Protein AF-A0A1Z1WQT7-F1 (afdb_monomer_lite)

Foldseek 3Di:
DDDPPDPVPPPDDADWCVVDDPVNVLVVQVVLCVVLVFDCSVVCVVVDTDGVVVVVVVSVVRSVVVVVD

Secondary structure (DSSP, 8-state):
-------SS---SPPBGGGS-HHHHHHHHHHHHHHHT---TTGGGG----BHHHHHHHHHHHHHHHHT-

Radius of gyration: 14.86 Å; chains: 1; bounding box: 24×27×44 Å

Organism: NCBI:txid67267

Sequence (69 aa):
MDQYYAREDGAGDGAEMYDIDSFTMVQLVLYLEDKFNIVILEELHGFSGGDFDAFADFVAAAGQENDAA

Structure (mmCIF, N/CA/C/O backbone):
data_AF-A0A1Z1WQT7-F1
#
_entry.id   AF-A0A1Z1WQT7-F1
#
loop_
_atom_site.group_PDB
_atom_site.id
_atom_site.type_symbol
_atom_site.label_atom_id
_atom_site.label_alt_id
_atom_site.label_comp_id
_atom_site.label_asym_id
_atom_site.label_entity_id
_atom_site.label_seq_id
_atom_site.pdbx_PDB_ins_code
_atom_site.Cartn_x
_atom_site.Cartn_y
_atom_site.Cartn_z
_atom_site.occupancy
_atom_site.B_iso_or_equiv
_atom_site.auth_se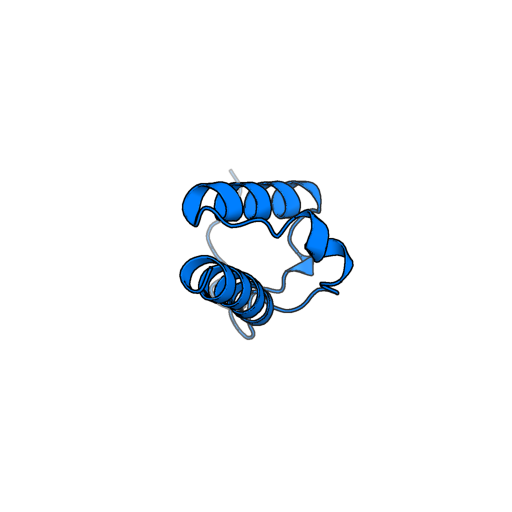q_id
_atom_site.auth_comp_id
_ato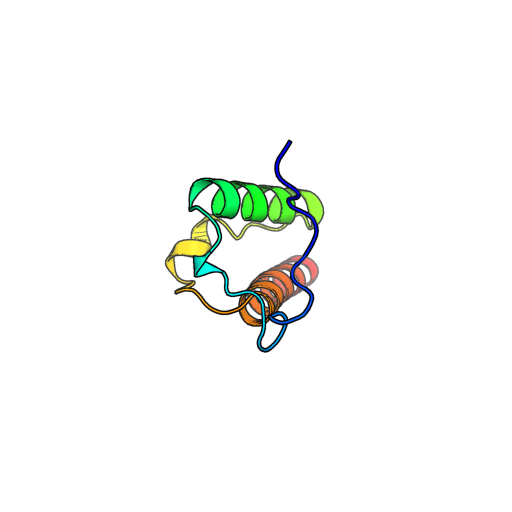m_site.auth_asym_id
_atom_site.auth_atom_id
_atom_site.pdbx_PDB_model_num
ATOM 1 N N . MET A 1 1 ? 6.752 19.244 -30.441 1.00 42.38 1 MET A N 1
ATOM 2 C CA . MET A 1 1 ? 5.613 18.528 -29.828 1.00 42.38 1 MET A CA 1
ATOM 3 C C . MET A 1 1 ? 5.981 17.064 -29.906 1.00 42.38 1 MET A C 1
ATOM 5 O O . MET A 1 1 ? 5.580 16.377 -30.838 1.00 42.38 1 MET A O 1
ATOM 9 N N . ASP A 1 2 ? 6.889 16.664 -29.020 1.00 43.75 2 ASP A N 1
ATOM 10 C CA . ASP A 1 2 ? 7.468 15.327 -29.009 1.00 43.75 2 ASP A CA 1
ATOM 11 C C . ASP A 1 2 ? 6.432 14.320 -28.526 1.00 43.75 2 ASP A C 1
ATOM 13 O O . ASP A 1 2 ? 5.723 14.530 -27.541 1.00 43.75 2 ASP A O 1
ATOM 17 N N . GLN A 1 3 ? 6.298 13.264 -29.317 1.00 49.06 3 GLN A N 1
ATOM 18 C CA . GLN A 1 3 ? 5.304 12.220 -29.167 1.00 49.06 3 GLN A CA 1
ATOM 19 C C . GLN A 1 3 ? 5.703 11.314 -28.000 1.00 49.06 3 GLN A C 1
ATOM 21 O O . GLN A 1 3 ? 6.448 10.357 -28.171 1.00 49.06 3 GLN A O 1
ATOM 26 N N . TYR A 1 4 ? 5.172 11.602 -26.814 1.00 55.03 4 TYR A N 1
ATOM 27 C CA . TYR A 1 4 ? 5.190 10.702 -25.655 1.00 55.03 4 TYR A CA 1
ATOM 28 C C . TYR A 1 4 ? 4.079 9.638 -25.746 1.00 55.03 4 TYR A C 1
ATOM 30 O O . TYR A 1 4 ? 3.421 9.332 -24.756 1.00 55.03 4 TYR A O 1
ATOM 38 N N . TYR A 1 5 ? 3.823 9.085 -26.935 1.00 54.28 5 TYR A N 1
ATOM 39 C CA . TYR A 1 5 ? 2.901 7.959 -27.084 1.00 54.28 5 TYR A CA 1
ATOM 40 C C . TYR A 1 5 ? 3.696 6.659 -27.193 1.00 54.28 5 TYR A C 1
ATOM 42 O O . TYR A 1 5 ? 4.287 6.361 -28.225 1.00 54.28 5 TYR A O 1
ATOM 50 N N . ALA A 1 6 ? 3.715 5.960 -26.057 1.00 55.44 6 ALA A N 1
ATOM 51 C CA . ALA A 1 6 ? 3.828 4.518 -25.864 1.00 55.44 6 ALA A CA 1
ATOM 52 C C . ALA A 1 6 ? 4.725 3.747 -26.847 1.00 55.44 6 ALA A C 1
ATOM 54 O O . ALA A 1 6 ? 4.314 3.346 -27.934 1.00 55.44 6 ALA A O 1
ATOM 55 N N . ARG A 1 7 ? 5.936 3.425 -26.387 1.00 49.72 7 ARG A N 1
ATOM 56 C CA . ARG A 1 7 ? 6.687 2.292 -26.922 1.00 49.72 7 ARG A CA 1
ATOM 57 C C . ARG A 1 7 ? 6.032 1.012 -26.393 1.00 49.72 7 ARG A C 1
ATOM 59 O O . ARG A 1 7 ? 6.238 0.660 -25.240 1.00 49.72 7 ARG A O 1
ATOM 66 N N . GLU A 1 8 ? 5.252 0.335 -27.232 1.00 55.16 8 GLU A N 1
ATOM 67 C CA . GLU A 1 8 ? 4.605 -0.958 -26.928 1.00 55.16 8 GLU A CA 1
ATOM 68 C C . GLU A 1 8 ? 5.587 -2.155 -26.882 1.00 55.16 8 GLU A C 1
ATOM 70 O O . GLU A 1 8 ? 5.167 -3.292 -26.705 1.00 55.16 8 GLU A O 1
ATOM 75 N N . ASP A 1 9 ? 6.901 -1.921 -26.972 1.00 46.94 9 ASP A N 1
ATOM 76 C CA . ASP A 1 9 ? 7.940 -2.966 -27.034 1.00 46.94 9 ASP A CA 1
ATOM 77 C C . ASP A 1 9 ? 8.747 -3.128 -25.726 1.00 46.94 9 ASP A C 1
ATOM 79 O O . ASP A 1 9 ? 9.935 -3.451 -25.766 1.00 46.94 9 ASP A O 1
ATOM 83 N N . GLY A 1 10 ? 8.151 -2.847 -24.562 1.00 46.44 10 GLY A N 1
ATOM 84 C CA . GLY A 1 10 ? 8.874 -2.873 -23.278 1.00 46.44 10 GLY A CA 1
ATOM 85 C C . GLY A 1 10 ? 8.080 -3.281 -22.038 1.00 46.44 10 GLY A C 1
ATOM 86 O O . GLY A 1 10 ? 8.656 -3.292 -20.961 1.00 46.44 10 GLY A O 1
ATOM 87 N N . ALA A 1 11 ? 6.798 -3.641 -22.156 1.00 49.56 11 ALA A N 1
ATOM 88 C CA . ALA A 1 11 ? 6.007 -4.168 -21.033 1.00 49.56 11 ALA A CA 1
ATOM 89 C C . ALA A 1 11 ? 6.297 -5.666 -20.786 1.00 49.56 11 ALA A C 1
ATOM 91 O O . ALA A 1 11 ? 5.385 -6.483 -20.670 1.00 49.56 11 ALA A O 1
ATOM 92 N N . GLY A 1 12 ? 7.576 -6.038 -20.830 1.00 50.19 12 GLY A N 1
ATOM 93 C CA . GLY A 1 12 ? 8.065 -7.361 -20.473 1.00 50.19 12 GLY A CA 1
ATOM 94 C C . GLY A 1 12 ? 8.714 -7.270 -19.101 1.00 50.19 12 GLY A C 1
ATOM 95 O O . GLY A 1 12 ? 9.679 -6.529 -18.957 1.00 50.19 12 GLY A O 1
ATOM 96 N N . ASP A 1 13 ? 8.175 -8.044 -18.161 1.00 53.97 13 ASP A N 1
ATOM 97 C CA . ASP A 1 13 ? 8.390 -7.982 -16.708 1.00 53.97 13 ASP A CA 1
ATOM 98 C C . ASP A 1 13 ? 7.772 -6.749 -16.033 1.00 53.97 13 ASP A C 1
ATOM 100 O O . ASP A 1 13 ? 7.710 -5.665 -16.606 1.00 53.97 13 ASP A O 1
ATOM 104 N N . GLY A 1 14 ? 7.187 -6.963 -14.852 1.00 57.38 14 GLY A N 1
ATOM 105 C CA . GLY A 1 14 ? 6.349 -5.995 -14.145 1.00 57.38 14 GLY A CA 1
ATOM 106 C C . GLY A 1 14 ? 7.003 -4.622 -14.009 1.00 57.38 14 GLY A C 1
ATOM 107 O O . GLY A 1 14 ? 8.220 -4.505 -13.894 1.00 57.38 14 GLY A O 1
ATOM 108 N N . ALA A 1 15 ? 6.187 -3.566 -14.025 1.00 62.00 15 ALA A N 1
ATOM 109 C CA . ALA A 1 15 ? 6.697 -2.229 -13.762 1.00 62.00 15 ALA A CA 1
ATOM 110 C C . ALA A 1 15 ? 7.408 -2.233 -12.396 1.00 62.00 15 ALA A C 1
ATOM 112 O O . ALA A 1 15 ? 6.844 -2.646 -11.380 1.00 62.00 15 ALA A O 1
ATOM 113 N N . GLU A 1 16 ? 8.677 -1.849 -12.383 1.00 71.31 16 GLU A N 1
ATOM 114 C CA . GLU A 1 16 ? 9.462 -1.865 -11.160 1.00 71.31 16 GLU A CA 1
ATOM 115 C C . GLU A 1 16 ? 9.087 -0.652 -10.304 1.00 71.31 16 GLU A C 1
ATOM 117 O O . GLU A 1 16 ? 8.958 0.466 -10.809 1.00 71.31 16 GLU A O 1
ATOM 122 N N . MET A 1 17 ? 8.939 -0.828 -8.987 1.00 78.12 17 MET A N 1
ATOM 123 C CA . MET A 1 17 ? 8.614 0.314 -8.127 1.00 78.12 17 MET A CA 1
ATOM 124 C C . MET A 1 17 ? 9.752 1.335 -8.021 1.00 78.12 17 MET A C 1
ATOM 126 O O . MET A 1 17 ? 9.506 2.471 -7.620 1.00 78.12 17 MET A O 1
ATOM 130 N N . TYR A 1 18 ? 10.988 0.963 -8.372 1.00 72.12 18 TYR A N 1
ATOM 131 C CA . TYR A 1 18 ? 12.150 1.855 -8.285 1.00 72.12 18 TYR A CA 1
ATOM 132 C C . TYR A 1 18 ? 12.082 3.028 -9.278 1.00 72.12 18 TYR A C 1
ATOM 134 O O . TYR A 1 18 ? 12.763 4.032 -9.071 1.00 72.12 18 TYR A O 1
ATOM 142 N N . ASP A 1 19 ? 11.250 2.924 -10.321 1.00 80.12 19 ASP A N 1
ATOM 143 C CA . ASP A 1 19 ? 11.001 4.008 -11.279 1.00 80.12 19 ASP A CA 1
ATOM 144 C C . ASP A 1 19 ? 10.118 5.125 -10.696 1.00 80.12 19 ASP A C 1
ATOM 146 O O . ASP A 1 19 ? 10.045 6.227 -11.250 1.00 80.12 19 ASP A O 1
ATOM 150 N N . ILE A 1 20 ? 9.443 4.867 -9.573 1.00 82.44 20 ILE A N 1
ATOM 151 C CA . ILE A 1 20 ? 8.598 5.844 -8.891 1.00 82.44 20 ILE A CA 1
ATOM 152 C C . ILE A 1 20 ? 9.471 6.704 -7.980 1.00 82.44 20 ILE A C 1
ATOM 154 O O . ILE A 1 20 ? 10.205 6.205 -7.127 1.00 82.44 20 ILE A O 1
ATOM 158 N N . ASP A 1 21 ? 9.360 8.025 -8.113 1.00 84.81 21 ASP A N 1
ATOM 159 C CA . ASP A 1 21 ? 10.030 8.923 -7.183 1.00 84.81 21 ASP A CA 1
ATOM 160 C C . ASP A 1 21 ? 9.478 8.763 -5.751 1.00 84.81 21 ASP A C 1
ATOM 162 O O . ASP A 1 21 ? 8.309 8.437 -5.527 1.00 84.81 21 ASP A O 1
ATOM 166 N N . SER A 1 22 ? 10.326 9.014 -4.753 1.00 85.25 22 SER A N 1
ATOM 167 C CA . SER A 1 22 ? 9.980 8.789 -3.346 1.00 85.25 22 SER A CA 1
ATOM 168 C C . SER A 1 22 ? 8.793 9.624 -2.860 1.00 85.25 22 SER A C 1
ATOM 170 O O . SER A 1 22 ? 8.087 9.199 -1.946 1.00 85.25 22 SER A O 1
ATOM 172 N N . PHE A 1 23 ? 8.536 10.787 -3.462 1.00 88.69 23 PHE A N 1
ATOM 173 C CA . PHE A 1 23 ? 7.374 11.598 -3.121 1.00 88.69 23 PHE A CA 1
ATOM 174 C C . PHE A 1 23 ? 6.092 10.984 -3.692 1.00 88.69 23 PHE A C 1
ATOM 176 O O . PHE A 1 23 ? 5.119 10.827 -2.957 1.00 88.69 23 PHE A O 1
ATOM 183 N N . THR A 1 24 ? 6.102 10.572 -4.959 1.00 89.69 24 THR A N 1
ATOM 184 C CA . THR A 1 24 ? 4.992 9.864 -5.608 1.00 89.69 24 THR A CA 1
ATOM 185 C C . THR A 1 24 ? 4.676 8.553 -4.890 1.00 89.69 24 THR A C 1
ATOM 187 O O . THR A 1 24 ? 3.502 8.241 -4.698 1.00 89.69 24 THR A O 1
ATOM 190 N N . MET A 1 25 ? 5.689 7.835 -4.397 1.00 88.00 25 MET A N 1
ATOM 191 C CA . MET A 1 25 ? 5.489 6.642 -3.572 1.00 88.00 25 MET A CA 1
ATOM 192 C C . MET A 1 25 ? 4.731 6.959 -2.274 1.00 88.00 25 MET A C 1
ATOM 194 O O . MET A 1 25 ? 3.746 6.300 -1.951 1.00 88.00 25 MET A O 1
ATOM 198 N N . VAL A 1 26 ? 5.128 8.012 -1.553 1.00 90.81 26 VAL A N 1
ATOM 199 C CA . VAL A 1 26 ? 4.410 8.450 -0.343 1.00 90.81 26 VAL A CA 1
ATOM 200 C C . VAL A 1 26 ? 2.971 8.861 -0.665 1.00 90.81 26 VAL A C 1
ATOM 202 O O . VAL A 1 26 ? 2.058 8.499 0.072 1.00 90.81 26 VAL A O 1
ATOM 205 N N . GLN A 1 27 ? 2.742 9.582 -1.768 1.00 92.75 27 GLN A N 1
ATOM 206 C CA . GLN A 1 27 ? 1.387 9.964 -2.187 1.00 92.75 27 GLN A CA 1
ATOM 207 C C . GLN A 1 27 ? 0.516 8.744 -2.513 1.00 92.75 27 GLN A C 1
ATOM 209 O O . GLN A 1 27 ? -0.654 8.711 -2.135 1.00 92.75 27 GLN A O 1
ATOM 214 N N . LEU A 1 28 ? 1.082 7.736 -3.184 1.00 91.19 28 LEU A N 1
ATOM 215 C CA . LEU A 1 28 ? 0.397 6.479 -3.472 1.00 91.19 28 LEU A CA 1
ATOM 216 C C . LEU A 1 28 ? -0.015 5.771 -2.178 1.00 91.19 28 LEU A C 1
ATOM 218 O O . LEU A 1 28 ? -1.163 5.356 -2.051 1.00 91.19 28 LEU A O 1
ATOM 222 N N . VAL A 1 29 ? 0.897 5.675 -1.211 1.00 92.06 29 VAL A N 1
ATOM 223 C CA . VAL A 1 29 ? 0.632 5.033 0.082 1.00 92.06 29 VAL A CA 1
ATOM 224 C C . VAL A 1 29 ? -0.470 5.765 0.851 1.00 92.06 29 VAL A C 1
ATOM 226 O O . VAL A 1 29 ? -1.448 5.133 1.235 1.00 92.06 29 VAL A O 1
ATOM 229 N N . LEU A 1 30 ? -0.385 7.093 0.983 1.00 93.94 30 LEU A N 1
ATOM 230 C CA . LEU A 1 30 ? -1.414 7.907 1.650 1.00 93.94 30 LEU A CA 1
ATOM 231 C C . LEU A 1 30 ? -2.797 7.767 0.993 1.00 93.94 30 LEU A C 1
ATOM 233 O O . LEU A 1 30 ? -3.819 7.743 1.675 1.00 93.94 30 LEU A O 1
ATOM 237 N N . TYR A 1 31 ? -2.842 7.664 -0.338 1.00 94.44 31 TYR A N 1
ATOM 238 C CA . TYR A 1 31 ? -4.090 7.422 -1.061 1.00 94.44 31 TYR A CA 1
ATOM 239 C C . TYR A 1 31 ? -4.687 6.044 -0.743 1.00 94.44 31 TYR A C 1
ATOM 241 O O . TYR A 1 31 ? -5.904 5.913 -0.616 1.00 94.44 31 TYR A O 1
ATOM 249 N N . LEU A 1 32 ? -3.850 5.012 -0.634 1.00 93.12 32 LEU A N 1
ATOM 250 C CA . LEU A 1 32 ? -4.293 3.655 -0.311 1.00 93.12 32 LEU A CA 1
ATOM 251 C C . LEU A 1 32 ? -4.785 3.552 1.135 1.00 93.12 32 LEU A C 1
ATOM 253 O O . LEU A 1 32 ? -5.812 2.917 1.367 1.00 93.12 32 LEU A O 1
ATOM 257 N N . GLU A 1 33 ? -4.109 4.218 2.072 1.00 93.88 33 GLU A N 1
ATOM 258 C CA . GLU A 1 33 ? -4.548 4.342 3.466 1.00 93.88 33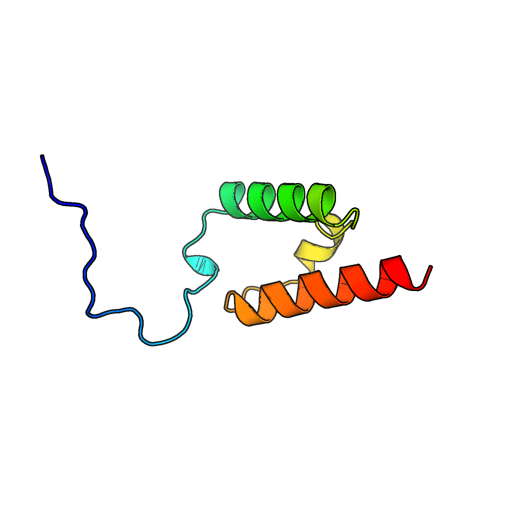 GLU A CA 1
ATOM 259 C C . GLU A 1 33 ? -5.953 4.934 3.567 1.00 93.88 33 GLU A C 1
ATOM 261 O O . GLU A 1 33 ? -6.835 4.316 4.156 1.00 93.88 33 GLU A O 1
ATOM 266 N N . ASP A 1 34 ? -6.194 6.079 2.924 1.00 93.75 34 ASP A N 1
ATOM 267 C CA . ASP A 1 34 ? -7.515 6.720 2.903 1.00 93.75 34 ASP A CA 1
ATOM 268 C C . ASP A 1 34 ? -8.575 5.823 2.244 1.00 93.75 34 ASP A C 1
ATOM 270 O O . ASP A 1 34 ? -9.672 5.631 2.771 1.00 93.75 34 ASP A O 1
ATOM 274 N N . LYS A 1 35 ? -8.239 5.212 1.103 1.00 94.19 35 LYS A N 1
ATOM 275 C CA . LYS A 1 35 ? -9.190 4.420 0.315 1.00 94.19 35 LYS A CA 1
ATOM 276 C C . LYS A 1 35 ? -9.617 3.122 0.989 1.00 94.19 35 LYS A C 1
ATOM 278 O O . LYS A 1 35 ? -10.774 2.724 0.852 1.00 94.19 35 LYS A O 1
ATOM 283 N N . PHE A 1 36 ? -8.682 2.441 1.639 1.00 90.81 36 PHE A N 1
ATOM 284 C CA . PHE A 1 36 ? -8.924 1.155 2.290 1.00 90.81 36 PHE A CA 1
ATOM 285 C C . PHE A 1 36 ? -9.064 1.282 3.809 1.00 90.81 36 PHE A C 1
ATOM 287 O O . PHE A 1 36 ? -9.282 0.280 4.481 1.00 90.81 36 PHE A O 1
ATOM 294 N N . ASN A 1 37 ? -8.996 2.506 4.342 1.00 91.31 37 ASN A N 1
ATOM 295 C CA . ASN A 1 37 ? -9.026 2.809 5.770 1.00 91.31 37 ASN A CA 1
ATOM 296 C C . ASN A 1 37 ? -7.958 2.038 6.573 1.00 91.31 37 ASN A C 1
ATOM 298 O O . ASN A 1 37 ? -8.208 1.641 7.707 1.00 91.31 37 ASN A O 1
ATOM 302 N N . ILE A 1 38 ? -6.784 1.808 5.977 1.00 92.25 38 ILE A N 1
ATOM 303 C CA . ILE A 1 38 ? -5.631 1.103 6.571 1.00 92.25 38 ILE A CA 1
ATOM 304 C C . ILE A 1 38 ? -4.537 2.094 6.988 1.00 92.25 38 ILE A C 1
ATOM 306 O O . ILE A 1 38 ? -4.555 3.245 6.561 1.00 92.25 38 ILE A O 1
ATOM 310 N N . VAL A 1 39 ? -3.563 1.643 7.784 1.00 91.06 39 VAL A N 1
ATOM 311 C CA . VAL A 1 39 ? -2.376 2.427 8.169 1.00 91.06 39 VAL A CA 1
ATOM 312 C C . VAL A 1 39 ? -1.126 1.597 7.874 1.00 91.06 39 VAL A C 1
ATOM 314 O O . VAL A 1 39 ? -0.898 0.586 8.524 1.00 91.06 39 VAL A O 1
ATOM 317 N N . ILE A 1 40 ? -0.344 2.000 6.873 1.00 90.38 40 ILE A N 1
ATOM 318 C CA . ILE A 1 40 ? 0.802 1.248 6.326 1.00 90.38 40 ILE A CA 1
ATOM 319 C C . ILE A 1 40 ? 2.030 2.123 6.039 1.00 90.38 40 ILE A C 1
ATOM 321 O O . ILE A 1 40 ? 3.120 1.604 5.798 1.00 90.38 40 ILE A O 1
ATOM 325 N N . LEU A 1 41 ? 1.893 3.452 6.068 1.00 89.19 41 LEU A N 1
ATOM 326 C CA . LEU A 1 41 ? 2.984 4.385 5.797 1.00 89.19 41 LEU A CA 1
ATOM 327 C C . LEU A 1 41 ? 4.121 4.227 6.805 1.00 89.19 41 LEU A C 1
ATOM 329 O O . LEU A 1 41 ? 5.294 4.297 6.437 1.00 89.19 41 LEU A O 1
ATOM 333 N N . GLU A 1 42 ? 3.779 3.982 8.069 1.00 86.12 42 GLU A N 1
ATOM 334 C CA . GLU A 1 42 ? 4.764 3.727 9.116 1.00 86.12 42 GLU A CA 1
ATOM 335 C C . GLU A 1 42 ? 5.499 2.411 8.893 1.00 86.12 42 GLU A C 1
ATOM 337 O O . GLU A 1 42 ? 6.678 2.340 9.208 1.00 86.12 42 GLU A O 1
ATOM 342 N N . GLU A 1 43 ? 4.864 1.400 8.302 1.00 86.06 43 GLU A N 1
ATOM 343 C CA . GLU A 1 43 ? 5.461 0.084 8.041 1.00 86.06 43 GLU A CA 1
ATOM 344 C C . GLU A 1 43 ? 6.304 0.045 6.762 1.00 86.06 43 GLU A C 1
ATOM 346 O O . GLU A 1 43 ? 7.137 -0.844 6.578 1.00 86.06 43 GLU A O 1
ATOM 351 N N . LEU A 1 44 ? 6.171 1.067 5.913 1.00 83.81 44 LEU A N 1
ATOM 352 C CA . LEU A 1 44 ? 6.866 1.168 4.633 1.00 83.81 44 LEU A CA 1
ATOM 353 C C . LEU A 1 44 ? 8.400 1.137 4.767 1.00 83.81 44 LEU A C 1
ATOM 355 O O . LEU A 1 44 ? 9.089 0.726 3.840 1.00 83.81 44 LEU A O 1
ATOM 359 N N . HIS A 1 45 ? 8.962 1.514 5.921 1.00 80.31 45 HIS A N 1
ATOM 360 C CA . HIS A 1 45 ? 10.405 1.396 6.175 1.00 80.31 45 HIS A CA 1
ATOM 361 C C . HIS A 1 45 ? 10.911 -0.058 6.157 1.00 80.31 45 HIS A C 1
ATOM 363 O O . HIS A 1 45 ? 12.098 -0.285 5.921 1.00 80.31 45 HIS A O 1
ATOM 369 N N . GLY A 1 46 ? 10.031 -1.028 6.429 1.00 73.25 46 GLY A N 1
ATOM 370 C CA . GLY A 1 46 ? 10.313 -2.458 6.325 1.00 73.25 46 GLY A CA 1
ATOM 371 C C . GLY A 1 46 ? 10.151 -3.007 4.905 1.00 73.25 46 GLY A C 1
ATOM 372 O O . GLY A 1 46 ? 10.627 -4.104 4.619 1.00 73.25 46 GLY A O 1
ATOM 373 N N . PHE A 1 47 ? 9.528 -2.243 4.004 1.00 79.81 47 PHE A N 1
ATOM 374 C CA . PHE A 1 47 ? 9.330 -2.617 2.610 1.00 79.81 47 PHE A CA 1
ATOM 375 C C . PHE A 1 47 ? 10.551 -2.214 1.771 1.00 79.81 47 PHE A C 1
ATOM 377 O O . PHE A 1 47 ? 10.683 -1.088 1.289 1.00 79.81 47 PHE A O 1
ATOM 384 N N . SER A 1 48 ? 11.482 -3.148 1.587 1.00 68.00 48 SER A N 1
ATOM 385 C CA . SER A 1 48 ? 12.614 -2.960 0.680 1.00 68.00 48 SER A CA 1
ATOM 386 C C . SER A 1 48 ? 12.202 -3.329 -0.748 1.00 68.00 48 SER A C 1
ATOM 388 O O . SER A 1 48 ? 12.302 -4.495 -1.114 1.00 68.00 48 SER A O 1
ATOM 390 N N . GLY A 1 49 ? 11.725 -2.329 -1.497 1.00 66.06 49 GLY A N 1
ATOM 391 C CA . GLY A 1 49 ? 11.429 -2.303 -2.940 1.00 66.06 49 GLY A CA 1
ATOM 392 C C . GLY A 1 49 ? 11.338 -3.633 -3.708 1.00 66.06 49 GLY A C 1
ATOM 393 O O . GLY A 1 49 ? 12.334 -4.335 -3.879 1.00 66.06 49 GLY A O 1
ATOM 394 N N . GLY A 1 50 ? 10.161 -3.888 -4.281 1.00 73.31 50 GLY A N 1
ATOM 395 C CA . GLY A 1 50 ? 9.881 -4.959 -5.243 1.00 73.31 50 GLY A CA 1
ATOM 396 C C . GLY A 1 50 ? 9.147 -4.436 -6.481 1.00 73.31 50 GLY A C 1
ATOM 397 O O . GLY A 1 50 ? 9.138 -3.234 -6.751 1.00 73.31 50 GLY A O 1
ATOM 398 N N . ASP A 1 51 ? 8.526 -5.336 -7.233 1.00 84.62 51 ASP A N 1
ATOM 399 C CA . ASP A 1 51 ? 7.550 -4.982 -8.263 1.00 84.62 51 ASP A CA 1
ATOM 400 C C . ASP A 1 51 ? 6.230 -4.495 -7.630 1.00 84.62 51 ASP A C 1
ATOM 402 O O . ASP A 1 51 ? 6.026 -4.537 -6.411 1.00 84.62 51 ASP A O 1
ATOM 406 N N . PHE A 1 52 ? 5.318 -3.991 -8.465 1.00 85.38 52 PHE A N 1
ATOM 407 C CA . PHE A 1 52 ? 3.983 -3.604 -8.001 1.00 85.38 52 PHE A CA 1
ATOM 408 C C . PHE A 1 52 ? 3.198 -4.765 -7.384 1.00 85.38 52 PHE A C 1
ATOM 410 O O . PHE A 1 52 ? 2.346 -4.507 -6.535 1.00 85.38 52 PHE A O 1
ATOM 417 N N . ASP A 1 53 ? 3.469 -6.009 -7.782 1.00 87.19 53 ASP A N 1
ATOM 418 C CA . ASP A 1 53 ? 2.764 -7.182 -7.265 1.00 87.19 53 ASP A CA 1
ATOM 419 C C . ASP A 1 53 ? 3.118 -7.410 -5.788 1.00 87.19 53 ASP A C 1
ATOM 421 O O . ASP A 1 53 ? 2.223 -7.495 -4.947 1.00 87.19 53 ASP A O 1
ATOM 425 N N . ALA A 1 54 ? 4.406 -7.365 -5.433 1.00 87.00 54 ALA A N 1
ATOM 426 C CA . ALA A 1 54 ? 4.853 -7.447 -4.043 1.00 87.00 54 ALA A CA 1
ATOM 427 C C . ALA A 1 54 ? 4.289 -6.309 -3.173 1.00 87.00 54 ALA A C 1
ATOM 429 O O . ALA A 1 54 ? 3.967 -6.508 -1.999 1.00 87.00 54 ALA A O 1
ATOM 430 N N . PHE A 1 55 ? 4.151 -5.108 -3.739 1.00 88.38 55 PHE A N 1
ATOM 431 C CA . PHE A 1 55 ? 3.528 -3.984 -3.041 1.00 88.38 55 PHE A CA 1
ATOM 432 C C . PHE A 1 55 ? 2.017 -4.159 -2.873 1.00 88.38 55 PHE A C 1
ATOM 434 O O . PHE A 1 55 ? 1.476 -3.848 -1.813 1.00 88.38 55 PHE A O 1
ATOM 441 N N . ALA A 1 56 ? 1.328 -4.682 -3.887 1.00 88.88 56 ALA A N 1
ATOM 442 C CA . ALA A 1 56 ? -0.095 -4.980 -3.804 1.00 88.88 56 ALA A CA 1
ATOM 443 C C . ALA A 1 56 ? -0.380 -6.047 -2.738 1.00 88.88 56 ALA A C 1
ATOM 445 O O . ALA A 1 56 ? -1.311 -5.874 -1.950 1.00 88.88 56 ALA A O 1
ATOM 446 N N . ASP A 1 57 ? 0.446 -7.093 -2.661 1.00 89.69 57 ASP A N 1
ATOM 447 C CA . ASP A 1 57 ? 0.351 -8.127 -1.627 1.00 89.69 57 ASP A CA 1
ATOM 448 C C . ASP A 1 57 ? 0.549 -7.543 -0.221 1.00 89.69 57 ASP A C 1
ATOM 450 O O . ASP A 1 57 ? -0.218 -7.852 0.693 1.00 89.69 57 ASP A O 1
ATOM 454 N N . PHE A 1 58 ? 1.526 -6.644 -0.051 1.0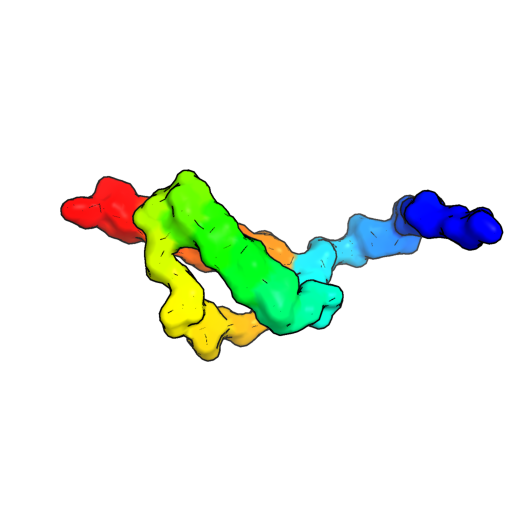0 89.12 58 PHE A N 1
ATOM 455 C CA . PHE A 1 58 ? 1.750 -5.926 1.208 1.00 89.12 58 PHE A CA 1
ATOM 456 C C . PHE A 1 58 ? 0.517 -5.112 1.639 1.00 89.12 58 PHE A C 1
ATOM 458 O O . PHE A 1 58 ? 0.054 -5.227 2.774 1.00 89.12 58 PHE A O 1
ATOM 465 N N . VAL A 1 59 ? -0.065 -4.337 0.721 1.00 90.00 59 VAL A N 1
ATOM 466 C CA . VAL A 1 59 ? -1.266 -3.525 0.985 1.00 90.00 59 VAL A CA 1
ATOM 467 C C . VAL A 1 59 ? -2.479 -4.409 1.297 1.00 90.00 59 VAL A C 1
ATOM 469 O O . VAL A 1 59 ? -3.261 -4.100 2.198 1.00 90.00 59 VAL A O 1
ATOM 472 N N . ALA A 1 60 ? -2.646 -5.516 0.570 1.00 90.75 60 ALA A N 1
ATO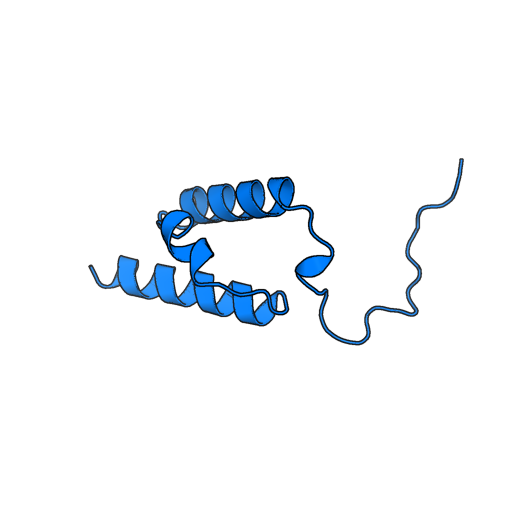M 473 C CA . ALA A 1 60 ? -3.753 -6.446 0.768 1.00 90.75 60 ALA A CA 1
ATOM 474 C C . ALA A 1 60 ? -3.687 -7.142 2.135 1.00 90.75 60 ALA A C 1
ATOM 476 O O . ALA A 1 60 ? -4.722 -7.285 2.788 1.00 90.75 60 ALA A O 1
ATOM 477 N N . ALA A 1 61 ? -2.490 -7.531 2.584 1.00 87.94 61 ALA A N 1
ATOM 478 C CA . ALA A 1 61 ? -2.287 -8.120 3.905 1.00 87.94 61 ALA A CA 1
ATOM 479 C C . ALA A 1 61 ? -2.720 -7.157 5.024 1.00 87.94 61 ALA A C 1
ATOM 481 O O . ALA A 1 61 ? -3.502 -7.543 5.892 1.00 87.94 61 ALA A O 1
ATOM 482 N N . ALA A 1 62 ? -2.316 -5.885 4.943 1.00 85.94 62 ALA A N 1
ATOM 483 C CA . ALA A 1 62 ? -2.727 -4.863 5.907 1.00 85.94 62 ALA A CA 1
ATOM 484 C C . ALA A 1 62 ? -4.251 -4.636 5.924 1.00 85.94 62 ALA A C 1
ATOM 486 O O . ALA A 1 62 ? -4.851 -4.446 6.981 1.00 85.94 62 ALA A O 1
ATOM 487 N N . GLY A 1 63 ? -4.905 -4.702 4.757 1.00 84.88 63 GLY A N 1
ATOM 488 C CA . GLY A 1 63 ? -6.367 -4.651 4.662 1.00 84.88 63 GLY A CA 1
ATOM 489 C C . GLY A 1 63 ? -7.063 -5.814 5.372 1.00 84.88 63 GLY A C 1
ATOM 490 O O . GLY A 1 63 ? -8.062 -5.606 6.056 1.00 84.88 63 GLY A O 1
ATOM 491 N N . GLN A 1 64 ? -6.524 -7.031 5.259 1.00 85.75 64 GLN A N 1
ATOM 492 C CA . GLN A 1 64 ? -7.089 -8.215 5.913 1.00 85.75 64 GLN A CA 1
ATOM 493 C C . GLN A 1 64 ? -6.954 -8.181 7.438 1.00 85.75 64 GLN A C 1
ATOM 495 O O . GLN A 1 64 ? -7.869 -8.619 8.134 1.00 85.75 64 GLN A O 1
ATOM 500 N N . GLU A 1 65 ? -5.836 -7.676 7.961 1.00 75.75 65 GLU A N 1
ATOM 501 C CA . GLU A 1 65 ? -5.640 -7.527 9.408 1.00 75.75 65 GLU A CA 1
ATOM 502 C C . GLU A 1 65 ? -6.622 -6.521 10.014 1.00 75.75 65 GLU A C 1
ATOM 504 O O . GLU A 1 65 ? -7.139 -6.744 11.108 1.00 75.75 65 GLU A O 1
ATOM 509 N N . ASN A 1 66 ? -6.931 -5.454 9.276 1.00 72.12 66 ASN A N 1
ATOM 510 C CA . ASN A 1 66 ? -7.862 -4.421 9.711 1.00 72.12 66 ASN A CA 1
ATOM 511 C C . ASN A 1 66 ? -9.329 -4.885 9.674 1.00 72.12 66 ASN A C 1
ATOM 513 O O . ASN A 1 66 ? -10.087 -4.588 10.589 1.00 72.12 66 ASN A O 1
ATOM 517 N N . ASP A 1 67 ? -9.726 -5.673 8.668 1.00 65.44 67 ASP A N 1
ATOM 518 C CA . ASP A 1 67 ? -11.065 -6.289 8.607 1.00 65.44 67 ASP A CA 1
ATOM 519 C C . ASP A 1 67 ? -11.293 -7.339 9.717 1.00 65.44 67 ASP A C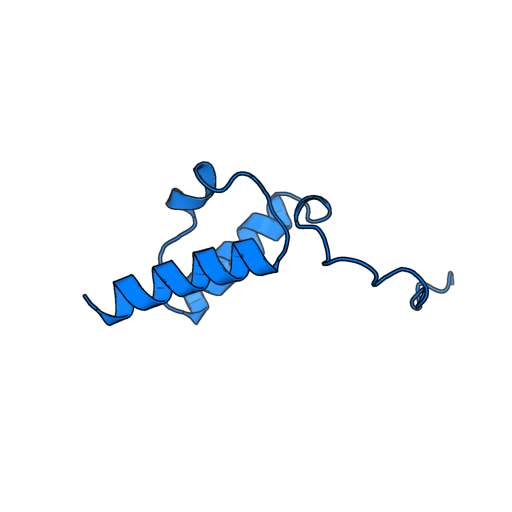 1
ATOM 521 O O . ASP A 1 67 ? -12.436 -7.669 10.047 1.00 65.44 67 ASP A O 1
ATOM 525 N N . ALA A 1 68 ? -10.216 -7.902 10.275 1.00 58.94 68 ALA A N 1
ATOM 526 C CA . ALA A 1 68 ? -10.265 -8.903 11.339 1.00 58.94 68 ALA A CA 1
ATOM 527 C C . ALA A 1 68 ? -10.271 -8.309 12.766 1.00 58.94 68 ALA A C 1
ATOM 529 O O . ALA A 1 68 ? -10.445 -9.075 13.724 1.00 58.94 68 ALA A O 1
ATOM 530 N N . ALA A 1 69 ? -10.072 -6.993 12.910 1.00 52.19 69 ALA A N 1
ATOM 531 C CA . ALA A 1 69 ? -10.003 -6.256 14.178 1.00 52.19 69 ALA A CA 1
ATOM 532 C C . ALA A 1 69 ? -11.335 -5.574 14.545 1.00 52.19 69 ALA A C 1
ATOM 534 O O . ALA A 1 69 ? -11.637 -5.520 15.763 1.00 52.19 69 ALA A O 1
#

pLDDT: mean 77.01, std 16.04, range [42.38, 94.44]

InterPro domains:
  IPR036736 ACP-like superfamily [G3DSA:1.10.1200.10] (8-67)
  IPR036736 ACP-like superfamily [SSF47336] (18-63)